Protein AF-A0A529LPI3-F1 (afdb_monomer_lite)

Sequence (67 aa):
LAIEPKLLDPDFEQRMKDQLDRLRRRYGVHIPGRSRAEAAEKAKARGITTSRSVVQRISEFAERYSA

Foldseek 3Di:
DDDDVCVVPVCVVVVVVVVVCCCCPVVVDDDPPPVVVVVVVVCVVPNDDDDPVVVVVVVVVCVVPVD

pLDDT: mean 94.03, std 5.35, range [59.78, 98.06]

Radius of gyration: 20.27 Å; chains: 1; bounding box: 41×25×52 Å

Structure (mmCIF, N/CA/C/O backbone):
data_AF-A0A529LPI3-F1
#
_entry.id   AF-A0A529LPI3-F1
#
loop_
_atom_site.group_PDB
_atom_site.id
_atom_site.type_symbol
_atom_site.label_atom_id
_atom_site.label_alt_id
_atom_site.label_comp_id
_atom_site.label_asym_id
_atom_site.label_entity_id
_atom_site.label_seq_id
_atom_site.pdbx_PDB_ins_code
_atom_site.Cartn_x
_atom_site.Cartn_y
_atom_site.Cartn_z
_atom_site.occupancy
_atom_site.B_iso_or_equiv
_atom_site.auth_seq_id
_atom_site.auth_comp_id
_atom_site.auth_asym_id
_atom_site.auth_atom_id
_atom_site.pdbx_PD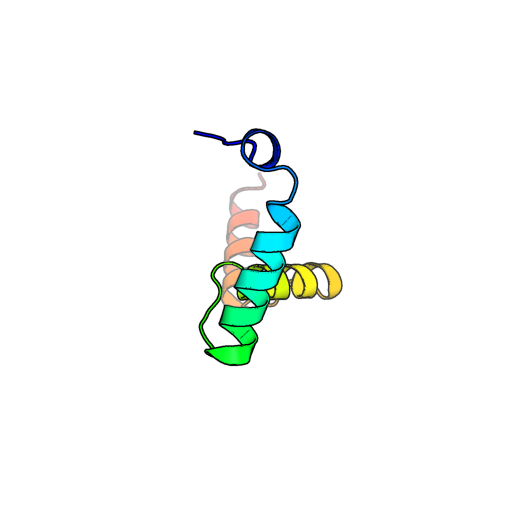B_model_num
ATOM 1 N N . LEU A 1 1 ? 19.574 -2.309 5.721 1.00 83.75 1 LEU A N 1
ATOM 2 C CA . LEU A 1 1 ? 20.204 -2.070 4.405 1.00 83.75 1 LEU A CA 1
ATOM 3 C C . LEU A 1 1 ? 19.240 -1.242 3.571 1.00 83.75 1 LEU A C 1
ATOM 5 O O . LEU A 1 1 ? 18.079 -1.621 3.489 1.00 83.75 1 LEU A O 1
ATOM 9 N N . ALA A 1 2 ? 19.697 -0.130 3.006 1.00 93.88 2 ALA A N 1
ATOM 10 C CA . ALA A 1 2 ? 18.953 0.654 2.025 1.00 93.88 2 ALA A CA 1
ATOM 11 C C . ALA A 1 2 ? 19.780 0.692 0.736 1.00 93.88 2 ALA A C 1
ATOM 13 O O . ALA A 1 2 ? 21.007 0.731 0.806 1.00 93.88 2 ALA A O 1
ATOM 14 N N . ILE A 1 3 ? 19.117 0.621 -0.415 1.00 94.38 3 ILE A N 1
ATOM 15 C CA . ILE A 1 3 ? 19.755 0.611 -1.733 1.00 94.38 3 ILE A CA 1
ATOM 16 C C . ILE A 1 3 ? 19.105 1.725 -2.541 1.00 94.38 3 ILE A C 1
ATOM 18 O O . ILE A 1 3 ? 17.879 1.775 -2.594 1.00 94.38 3 ILE A O 1
ATOM 22 N N . GLU A 1 4 ? 19.917 2.581 -3.158 1.00 96.00 4 GLU A N 1
ATOM 23 C CA . GLU A 1 4 ? 19.472 3.540 -4.169 1.00 96.00 4 GLU A CA 1
ATOM 24 C C . GLU A 1 4 ? 19.565 2.866 -5.549 1.00 96.00 4 GLU A C 1
ATOM 26 O O . GLU A 1 4 ? 20.671 2.723 -6.081 1.00 96.00 4 GLU A O 1
ATOM 31 N N . PRO A 1 5 ? 18.449 2.394 -6.138 1.00 95.69 5 PRO A N 1
ATOM 32 C CA . PRO A 1 5 ? 18.501 1.576 -7.347 1.00 95.69 5 PRO A CA 1
ATOM 33 C C . PRO A 1 5 ? 19.017 2.344 -8.563 1.00 95.69 5 PRO A C 1
ATOM 35 O O . PRO A 1 5 ? 19.630 1.743 -9.443 1.00 95.69 5 PRO A O 1
ATOM 38 N N . LYS A 1 6 ? 18.829 3.670 -8.596 1.00 95.62 6 LYS A N 1
ATOM 39 C CA . LYS A 1 6 ? 19.251 4.512 -9.724 1.00 95.62 6 LYS A CA 1
ATOM 40 C C . LYS A 1 6 ? 20.768 4.634 -9.854 1.00 95.62 6 LYS A C 1
ATOM 42 O O . LYS A 1 6 ? 21.250 4.943 -10.936 1.00 95.62 6 LYS A O 1
ATOM 47 N N . LEU A 1 7 ? 21.520 4.350 -8.784 1.00 96.62 7 LEU A N 1
ATOM 48 C CA . LEU A 1 7 ? 22.985 4.264 -8.844 1.00 96.62 7 LEU A CA 1
ATOM 49 C C . LEU A 1 7 ? 23.474 2.986 -9.538 1.00 96.62 7 LEU A C 1
ATOM 51 O O . LEU A 1 7 ? 24.597 2.958 -10.030 1.00 96.62 7 LEU A O 1
ATOM 55 N N . LEU A 1 8 ? 22.655 1.931 -9.558 1.00 95.50 8 LEU A N 1
ATOM 56 C CA . LEU A 1 8 ? 22.965 0.674 -10.244 1.00 95.50 8 LEU A CA 1
ATOM 57 C C . LEU A 1 8 ? 22.427 0.680 -11.671 1.00 95.50 8 LEU A C 1
ATOM 59 O O . LEU A 1 8 ? 23.047 0.121 -12.570 1.00 95.50 8 LEU A O 1
ATOM 63 N N . ASP A 1 9 ? 21.258 1.289 -11.861 1.00 96.44 9 ASP A N 1
ATOM 64 C CA . ASP A 1 9 ? 20.623 1.382 -13.159 1.00 96.44 9 ASP A CA 1
ATOM 65 C C . ASP A 1 9 ? 19.661 2.587 -13.239 1.00 96.44 9 ASP A C 1
ATOM 67 O O . ASP A 1 9 ? 18.627 2.585 -12.557 1.00 96.44 9 ASP A O 1
ATOM 71 N N . PRO A 1 10 ? 19.949 3.596 -14.085 1.00 96.94 10 PRO A N 1
ATOM 72 C CA . PRO A 1 10 ? 19.126 4.801 -14.216 1.00 96.94 10 PRO A CA 1
ATOM 73 C C . PRO A 1 10 ? 17.666 4.530 -14.602 1.00 96.94 10 PRO A C 1
ATOM 75 O O . PRO A 1 10 ? 16.768 5.245 -14.156 1.00 96.94 10 PRO A O 1
ATOM 78 N N .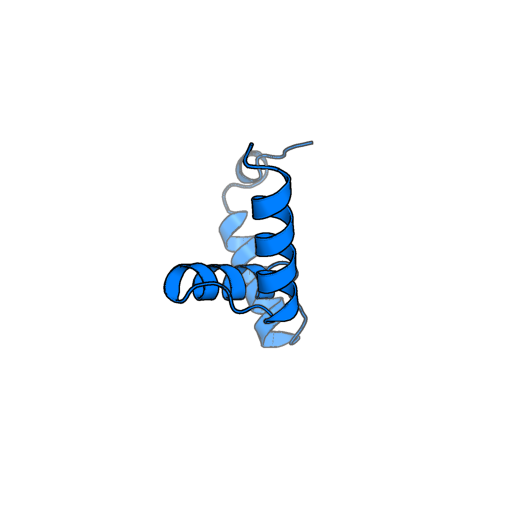 ASP A 1 11 ? 17.413 3.466 -15.369 1.00 97.62 11 ASP A N 1
ATOM 79 C CA . ASP A 1 11 ? 16.087 3.130 -15.900 1.00 97.62 11 ASP A CA 1
ATOM 80 C C . ASP A 1 11 ? 15.314 2.152 -14.997 1.00 97.62 11 ASP A C 1
ATOM 82 O O . ASP A 1 11 ? 14.281 1.594 -15.390 1.00 97.62 11 ASP A O 1
ATOM 86 N N . PHE A 1 12 ? 15.806 1.910 -13.775 1.00 97.31 12 PHE A N 1
ATOM 87 C CA . PHE A 1 12 ? 15.261 0.907 -12.858 1.00 97.31 12 PHE A CA 1
ATOM 88 C C . PHE A 1 12 ? 13.752 1.038 -12.639 1.00 97.31 12 PHE A C 1
ATOM 90 O O . PHE A 1 12 ? 13.032 0.041 -12.704 1.00 97.31 12 PHE A O 1
ATOM 97 N N . GLU A 1 13 ? 13.256 2.253 -12.400 1.00 96.19 13 GLU A N 1
ATOM 98 C CA . GLU A 1 13 ? 11.832 2.489 -12.134 1.00 96.19 13 GLU A CA 1
ATOM 99 C C . GLU A 1 13 ? 10.956 2.110 -13.331 1.00 96.19 13 GLU A C 1
ATOM 101 O O . GLU A 1 13 ? 9.913 1.472 -13.156 1.00 96.19 13 GLU A O 1
ATOM 106 N N . GLN A 1 14 ? 11.399 2.440 -14.547 1.00 97.25 14 GLN A N 1
ATOM 107 C CA . GLN A 1 14 ? 10.673 2.111 -15.769 1.00 97.25 14 GLN A CA 1
ATOM 108 C C . GLN A 1 14 ? 10.664 0.596 -16.005 1.00 97.25 14 GLN A C 1
ATOM 110 O O . GLN A 1 14 ? 9.596 0.010 -16.185 1.00 97.25 14 GLN A O 1
ATOM 115 N N . ARG A 1 15 ? 11.816 -0.079 -15.887 1.00 97.19 15 ARG A N 1
ATOM 116 C CA . ARG A 1 15 ? 11.861 -1.548 -16.013 1.00 97.19 15 ARG A CA 1
ATOM 117 C C . ARG A 1 15 ? 11.035 -2.256 -14.946 1.00 97.19 15 ARG A C 1
ATOM 119 O O . ARG A 1 15 ? 10.383 -3.257 -15.240 1.00 97.19 15 ARG A O 1
ATOM 126 N N . MET A 1 16 ? 11.048 -1.750 -13.712 1.00 95.50 16 MET A N 1
ATOM 127 C CA . MET A 1 16 ? 10.224 -2.286 -12.630 1.00 95.50 16 MET A CA 1
ATOM 128 C C . MET A 1 16 ? 8.739 -2.156 -12.971 1.00 95.50 16 MET A C 1
ATOM 130 O O . MET A 1 16 ? 7.992 -3.126 -12.842 1.00 95.50 16 MET A O 1
ATOM 134 N N . LYS A 1 17 ? 8.312 -0.988 -13.464 1.00 94.88 17 LYS A N 1
ATOM 135 C CA . LYS A 1 17 ? 6.939 -0.764 -13.922 1.00 94.88 17 LYS A CA 1
ATOM 136 C C . LYS A 1 17 ? 6.535 -1.762 -15.006 1.00 94.88 17 LYS A C 1
ATOM 138 O O . LYS A 1 17 ? 5.519 -2.436 -14.842 1.00 94.88 17 LYS A O 1
ATOM 143 N N . ASP A 1 18 ? 7.348 -1.914 -16.048 1.00 96.62 18 ASP A N 1
ATOM 144 C CA . ASP A 1 18 ? 7.055 -2.816 -17.168 1.00 96.62 18 ASP A CA 1
ATOM 145 C C . ASP A 1 18 ? 6.969 -4.278 -16.716 1.00 96.62 18 ASP A C 1
ATOM 147 O O . ASP A 1 18 ? 6.077 -5.028 -17.127 1.00 96.62 18 ASP A O 1
ATOM 151 N N . GLN A 1 19 ? 7.855 -4.684 -15.805 1.00 94.75 19 GLN A N 1
ATOM 152 C CA . GLN A 1 19 ? 7.842 -6.021 -15.223 1.00 94.75 19 GLN A CA 1
ATOM 153 C C . GLN A 1 19 ? 6.582 -6.267 -14.384 1.00 94.75 19 GLN A C 1
ATOM 155 O O . GLN A 1 19 ? 5.947 -7.318 -14.523 1.00 94.75 19 GLN A O 1
ATOM 160 N N . LEU A 1 20 ? 6.194 -5.316 -13.531 1.00 94.31 20 LEU A N 1
ATOM 161 C CA . LEU A 1 20 ? 4.977 -5.415 -12.721 1.00 94.31 20 LEU A CA 1
ATOM 162 C C . LEU A 1 20 ? 3.721 -5.4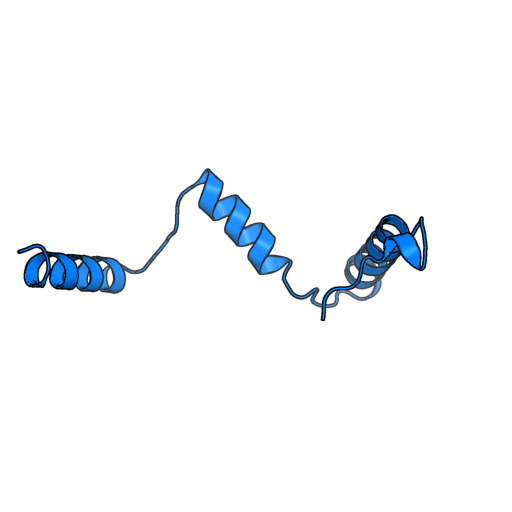51 -13.599 1.00 94.31 20 LEU A C 1
ATOM 164 O O . LEU A 1 20 ? 2.821 -6.260 -13.352 1.00 94.31 20 LEU A O 1
ATOM 168 N N . ASP A 1 21 ? 3.672 -4.630 -14.651 1.00 93.25 21 ASP A N 1
ATOM 169 C CA . ASP A 1 21 ? 2.589 -4.642 -15.634 1.00 93.25 21 ASP A CA 1
ATOM 170 C C . ASP A 1 21 ? 2.502 -5.996 -16.350 1.00 93.25 21 ASP A C 1
ATOM 172 O O . ASP A 1 21 ? 1.408 -6.555 -16.480 1.00 93.25 21 ASP A O 1
ATOM 176 N N . ARG A 1 22 ? 3.641 -6.581 -16.742 1.00 95.00 22 ARG A N 1
ATOM 177 C CA . ARG A 1 22 ? 3.693 -7.911 -17.364 1.00 95.00 22 ARG A CA 1
ATOM 178 C C . ARG A 1 22 ? 3.187 -9.004 -16.426 1.00 95.00 22 ARG A C 1
ATOM 180 O O . ARG A 1 22 ? 2.348 -9.806 -16.833 1.00 95.00 22 ARG A O 1
ATOM 187 N N . LEU A 1 23 ? 3.667 -9.031 -15.183 1.00 93.88 23 LEU A N 1
ATOM 188 C CA . LEU A 1 23 ? 3.243 -9.997 -14.161 1.00 93.88 23 LEU A CA 1
ATOM 189 C C . LEU A 1 23 ? 1.735 -9.931 -13.921 1.00 93.88 23 LEU A C 1
ATOM 191 O O . LEU A 1 23 ? 1.046 -10.950 -13.971 1.00 93.88 23 LEU A O 1
ATOM 195 N N . ARG A 1 24 ? 1.208 -8.717 -13.760 1.00 89.06 24 ARG A N 1
ATOM 196 C CA . ARG A 1 24 ? -0.220 -8.487 -13.555 1.00 89.06 24 ARG A CA 1
ATOM 197 C C . ARG A 1 24 ? -1.054 -8.914 -14.762 1.00 89.06 24 ARG A C 1
ATOM 199 O O . ARG A 1 24 ? -2.044 -9.614 -14.590 1.00 89.06 24 ARG A O 1
ATOM 206 N N . ARG A 1 25 ? -0.727 -8.422 -15.960 1.00 91.12 25 ARG A N 1
ATOM 207 C CA . ARG A 1 25 ? -1.622 -8.520 -17.128 1.00 91.12 25 ARG A CA 1
ATOM 208 C C . ARG A 1 25 ? -1.511 -9.855 -17.845 1.00 91.12 25 ARG A C 1
ATOM 210 O O . ARG A 1 25 ? -2.522 -10.375 -18.295 1.00 91.12 25 ARG A O 1
ATOM 217 N N . ARG A 1 26 ? -0.295 -10.391 -17.969 1.00 91.44 26 ARG A N 1
ATOM 218 C CA . ARG A 1 26 ? -0.046 -11.620 -18.732 1.00 91.44 26 ARG A CA 1
ATOM 219 C C . ARG A 1 26 ? -0.197 -12.873 -17.884 1.00 91.44 26 ARG A C 1
ATOM 221 O O . ARG A 1 26 ? -0.675 -13.879 -18.388 1.00 91.44 26 ARG A O 1
ATOM 228 N N . TYR A 1 27 ? 0.224 -12.812 -16.623 1.00 90.12 27 TYR A N 1
ATOM 229 C CA . TYR A 1 27 ? 0.254 -13.984 -15.748 1.00 90.12 27 TYR A CA 1
ATOM 230 C C . TYR A 1 27 ? -0.807 -13.945 -14.645 1.00 90.12 27 TYR A C 1
ATOM 232 O O . TYR A 1 27 ? -1.017 -14.953 -13.981 1.00 90.12 27 TYR A O 1
ATOM 240 N N . GLY A 1 28 ? -1.479 -12.806 -14.438 1.00 90.31 28 GLY A N 1
ATOM 241 C CA . GLY A 1 28 ? -2.561 -12.689 -13.458 1.00 90.31 28 GLY A CA 1
ATOM 242 C C . GLY A 1 28 ? -2.116 -12.875 -12.005 1.00 90.31 28 GLY A C 1
ATOM 243 O O . GLY A 1 28 ? -2.948 -13.172 -11.152 1.00 90.31 28 GLY A O 1
ATOM 244 N N . VAL A 1 29 ? -0.820 -12.733 -11.707 1.00 92.88 29 VAL A N 1
ATOM 245 C CA . VAL A 1 29 ? -0.286 -13.029 -10.370 1.00 92.88 29 VAL A CA 1
ATOM 246 C C . VAL A 1 29 ? -0.539 -11.894 -9.378 1.00 92.88 29 VAL A C 1
ATOM 248 O O . VAL A 1 29 ? -0.653 -10.718 -9.740 1.00 92.88 29 VAL A O 1
ATOM 251 N N . HIS A 1 30 ? -0.584 -12.249 -8.095 1.00 90.75 30 HIS A N 1
ATOM 252 C CA . HIS A 1 30 ? -0.647 -11.281 -7.008 1.00 90.75 30 HIS A CA 1
ATOM 253 C C . HIS A 1 30 ? 0.641 -10.445 -6.934 1.00 90.75 30 HIS A C 1
ATOM 255 O O . HIS A 1 30 ? 1.741 -10.994 -6.923 1.00 90.75 30 HIS A O 1
ATOM 261 N N . ILE A 1 31 ? 0.495 -9.119 -6.829 1.00 92.69 31 ILE A N 1
ATOM 262 C CA . ILE A 1 31 ? 1.602 -8.187 -6.581 1.00 92.69 31 ILE A CA 1
ATOM 263 C C . ILE A 1 31 ? 1.543 -7.736 -5.115 1.00 92.69 31 ILE A C 1
ATOM 265 O O . ILE A 1 31 ? 0.599 -7.020 -4.749 1.00 92.69 31 ILE A O 1
ATOM 269 N N . PRO A 1 32 ? 2.525 -8.120 -4.278 1.00 93.19 32 PRO A N 1
ATOM 270 C CA . PRO A 1 32 ? 2.568 -7.723 -2.877 1.00 93.19 32 PRO A CA 1
ATOM 271 C C . PRO A 1 32 ? 2.516 -6.204 -2.693 1.00 93.19 32 PRO A C 1
ATOM 273 O O . PRO A 1 32 ? 3.053 -5.439 -3.490 1.00 93.19 32 PRO A O 1
ATOM 276 N N . GLY A 1 33 ? 1.841 -5.751 -1.636 1.00 92.38 33 GLY A N 1
ATOM 277 C CA . GLY A 1 33 ? 1.720 -4.329 -1.291 1.00 92.38 33 GLY A CA 1
ATOM 278 C C . GLY A 1 33 ? 0.697 -3.545 -2.118 1.00 92.38 33 GLY A C 1
ATOM 279 O O . GLY A 1 33 ? 0.176 -2.540 -1.638 1.00 92.38 33 GLY A O 1
ATOM 280 N N . ARG A 1 34 ? 0.314 -4.026 -3.304 1.00 89.19 34 ARG A N 1
ATOM 281 C CA . ARG A 1 34 ? -0.624 -3.309 -4.172 1.00 89.19 34 ARG A CA 1
ATOM 282 C C . ARG A 1 34 ? -2.026 -3.175 -3.579 1.00 89.19 34 ARG A C 1
ATOM 284 O O . ARG A 1 34 ? -2.568 -2.076 -3.549 1.00 89.19 34 ARG A O 1
ATOM 291 N N . SER A 1 35 ? -2.609 -4.271 -3.092 1.00 89.75 35 SER A N 1
ATOM 292 C CA . SER A 1 35 ? -3.939 -4.238 -2.461 1.00 89.75 35 SER A CA 1
ATOM 293 C C . SER A 1 35 ? -3.963 -3.306 -1.248 1.00 89.75 35 SER A C 1
ATOM 295 O O . SER A 1 35 ? -4.937 -2.591 -1.029 1.00 89.75 35 SER A O 1
ATOM 297 N N . ARG A 1 36 ? -2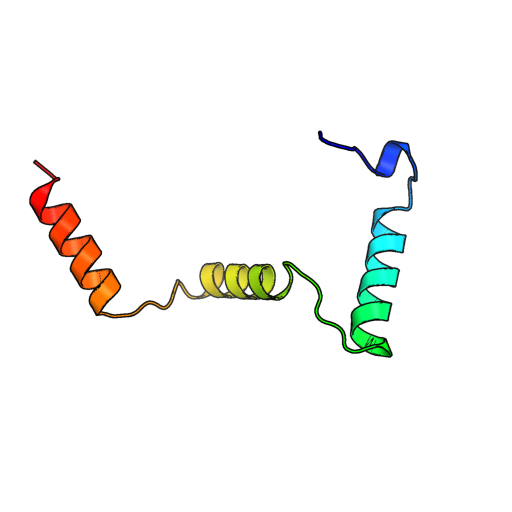.859 -3.266 -0.492 1.00 92.75 36 ARG A N 1
ATOM 298 C CA . ARG A 1 36 ? -2.680 -2.360 0.642 1.00 92.75 36 ARG A CA 1
ATOM 299 C C . ARG A 1 36 ? -2.598 -0.900 0.200 1.00 92.75 36 ARG A C 1
ATOM 301 O O . ARG A 1 36 ? -3.228 -0.068 0.839 1.00 92.75 36 ARG A O 1
ATOM 308 N N . ALA A 1 37 ? -1.875 -0.596 -0.878 1.00 92.81 37 ALA A N 1
ATOM 309 C CA . ALA A 1 37 ? -1.821 0.753 -1.442 1.00 92.81 37 ALA A CA 1
ATOM 310 C C . ALA A 1 37 ? -3.212 1.222 -1.903 1.00 92.81 37 ALA A C 1
ATOM 312 O O . ALA A 1 37 ? -3.660 2.298 -1.524 1.00 92.81 37 ALA A O 1
ATOM 313 N N . GLU A 1 38 ? -3.950 0.374 -2.627 1.00 92.56 38 GLU A N 1
ATOM 314 C CA . GLU A 1 38 ? -5.322 0.677 -3.058 1.00 92.56 38 GLU A CA 1
ATOM 315 C C . GLU A 1 38 ? -6.277 0.877 -1.863 1.00 92.56 38 GLU A C 1
ATOM 317 O O . GLU A 1 38 ? -7.125 1.771 -1.882 1.00 92.56 38 GLU A O 1
ATOM 322 N N . ALA A 1 39 ? -6.144 0.071 -0.804 1.00 93.69 39 ALA A N 1
ATOM 323 C CA . ALA A 1 39 ? -6.923 0.227 0.423 1.00 93.69 39 ALA A CA 1
ATOM 324 C C . ALA A 1 39 ? -6.564 1.514 1.186 1.00 93.69 39 ALA A C 1
ATOM 326 O O . ALA A 1 39 ? -7.463 2.172 1.708 1.00 93.69 39 ALA A O 1
ATOM 327 N N . ALA A 1 40 ? -5.284 1.895 1.221 1.00 95.06 40 ALA A N 1
ATOM 328 C CA . ALA A 1 40 ? -4.822 3.128 1.855 1.00 95.06 40 ALA A CA 1
ATOM 329 C C . ALA A 1 40 ? -5.377 4.373 1.147 1.00 95.06 40 ALA A C 1
ATOM 331 O O . ALA A 1 40 ? -5.896 5.265 1.814 1.00 95.06 40 ALA A O 1
ATOM 332 N N . GLU A 1 41 ? -5.364 4.399 -0.189 1.00 95.69 41 GLU A N 1
ATOM 333 C CA . GLU A 1 41 ? -5.964 5.495 -0.963 1.00 95.69 41 GLU A CA 1
ATOM 334 C C . GLU A 1 41 ? -7.474 5.610 -0.716 1.00 95.69 41 GLU A C 1
ATOM 336 O O . GLU A 1 41 ? -7.999 6.700 -0.480 1.00 95.69 41 GLU A O 1
ATOM 341 N N . LYS A 1 42 ? -8.189 4.477 -0.679 1.00 95.81 42 LYS A N 1
ATOM 342 C CA . LYS A 1 42 ? -9.619 4.462 -0.331 1.00 95.81 42 LYS A CA 1
ATOM 343 C C . LYS A 1 42 ? -9.867 4.968 1.089 1.00 95.81 42 LYS A C 1
ATOM 345 O O . LYS A 1 42 ? -10.787 5.758 1.286 1.00 95.81 42 LYS A O 1
ATOM 350 N N . ALA A 1 43 ? -9.055 4.539 2.054 1.00 96.38 43 ALA A N 1
ATOM 351 C CA . ALA A 1 43 ? -9.166 4.965 3.445 1.00 96.38 43 ALA A CA 1
ATOM 352 C C . ALA A 1 43 ? -8.890 6.464 3.612 1.00 96.38 43 ALA A C 1
ATOM 354 O O . ALA A 1 43 ? -9.593 7.138 4.359 1.00 96.38 43 ALA A O 1
ATOM 355 N N . LYS A 1 44 ? -7.918 7.009 2.872 1.00 96.44 44 LYS A N 1
ATOM 356 C CA . LYS A 1 44 ? -7.631 8.447 2.849 1.00 96.44 44 LYS A CA 1
ATOM 357 C C . LYS A 1 44 ? -8.816 9.254 2.317 1.00 96.44 44 LYS A C 1
ATOM 359 O O . LYS A 1 44 ? -9.134 10.301 2.866 1.00 96.44 44 LYS A O 1
ATOM 364 N N . ALA A 1 45 ? -9.477 8.761 1.271 1.00 96.56 45 ALA A N 1
ATOM 365 C CA . ALA A 1 45 ? -10.602 9.454 0.650 1.00 96.56 45 ALA A CA 1
ATOM 366 C C . ALA A 1 45 ? -11.931 9.311 1.417 1.00 96.56 45 ALA A C 1
ATOM 368 O O . ALA A 1 45 ? -12.788 10.182 1.305 1.00 96.56 45 ALA A O 1
ATOM 369 N N . ARG A 1 46 ? -12.146 8.198 2.132 1.00 96.25 46 ARG A N 1
ATOM 370 C CA . ARG A 1 46 ? -13.474 7.819 2.667 1.00 96.25 46 ARG A CA 1
ATOM 371 C C . ARG A 1 46 ? -13.490 7.478 4.158 1.00 96.25 46 ARG A C 1
ATOM 373 O O . ARG A 1 46 ? -14.541 7.130 4.685 1.00 96.25 46 ARG A O 1
ATOM 380 N N . GLY A 1 47 ? -12.348 7.558 4.832 1.00 95.50 47 GLY A N 1
ATOM 381 C CA . GLY A 1 47 ? -12.180 7.055 6.191 1.00 95.50 47 GLY A CA 1
ATOM 382 C C . GLY A 1 47 ? -11.998 5.534 6.246 1.00 95.50 47 GLY A C 1
ATOM 383 O O . GLY A 1 47 ? -12.057 4.825 5.240 1.00 95.50 47 GLY A O 1
ATOM 384 N N . ILE A 1 48 ? -11.741 5.025 7.451 1.00 95.56 48 ILE A N 1
ATOM 385 C CA . ILE A 1 48 ? -11.497 3.601 7.707 1.00 95.56 48 ILE A CA 1
ATOM 386 C C . ILE A 1 48 ? -12.792 2.949 8.188 1.00 95.56 48 ILE A C 1
ATOM 388 O O . ILE A 1 48 ? -13.382 3.377 9.178 1.00 95.56 48 ILE A O 1
ATOM 392 N N . THR A 1 49 ? -13.212 1.870 7.527 1.00 94.56 49 THR A N 1
ATOM 393 C CA . THR A 1 49 ? -14.287 1.011 8.032 1.00 94.56 49 THR A CA 1
ATOM 394 C C . THR A 1 49 ? -13.725 0.040 9.064 1.00 94.56 49 THR A C 1
ATOM 396 O O . THR A 1 49 ? -12.754 -0.667 8.799 1.00 94.56 49 THR A O 1
ATOM 399 N N . THR A 1 50 ? -14.351 -0.023 10.235 1.00 95.31 50 THR A N 1
ATOM 400 C CA . THR A 1 50 ? -14.005 -0.980 11.287 1.00 95.31 50 THR A CA 1
ATOM 401 C C . THR A 1 50 ? -15.264 -1.513 11.965 1.00 95.31 50 THR A C 1
ATOM 403 O O . THR A 1 50 ? -16.355 -0.966 11.802 1.00 95.31 50 THR A O 1
ATOM 406 N N . SER A 1 51 ? -15.122 -2.604 12.713 1.00 97.88 51 SER A N 1
ATOM 407 C CA . SER A 1 51 ? -16.228 -3.185 13.473 1.00 97.88 51 SER A CA 1
ATOM 408 C C . SER A 1 51 ? -16.606 -2.311 14.673 1.00 97.88 51 SER A C 1
ATOM 410 O O . SER A 1 51 ? -15.752 -1.673 15.294 1.00 97.88 51 SER A O 1
ATOM 412 N N . ARG A 1 52 ? -17.891 -2.329 15.047 1.00 97.56 52 ARG A N 1
ATOM 413 C CA . ARG A 1 52 ? -18.391 -1.586 16.214 1.00 97.56 52 ARG A CA 1
ATOM 414 C C . ARG A 1 52 ? -17.686 -1.992 17.511 1.00 97.56 52 ARG A C 1
ATOM 416 O O . ARG A 1 52 ? -17.405 -1.131 18.335 1.00 97.56 52 ARG A O 1
ATOM 423 N N . SER A 1 53 ? -17.353 -3.274 17.662 1.00 98.06 53 SER A N 1
ATOM 424 C CA . SER A 1 53 ? -16.633 -3.784 18.835 1.00 98.06 53 SER A CA 1
ATOM 425 C C . SER A 1 53 ? -15.225 -3.197 18.961 1.00 98.06 53 SER A C 1
ATOM 427 O O . SER A 1 53 ? -14.772 -2.932 20.071 1.00 98.06 53 SER A O 1
ATOM 429 N N . VAL A 1 54 ? -14.539 -2.934 17.843 1.00 97.94 54 VAL A N 1
ATOM 430 C CA . VAL A 1 54 ? -13.231 -2.262 17.858 1.00 97.94 54 VAL A CA 1
ATOM 431 C C . VAL A 1 54 ? -13.367 -0.816 18.322 1.00 97.94 54 VAL A C 1
ATOM 433 O O . VAL A 1 54 ? -12.584 -0.397 19.169 1.00 97.94 54 VAL A O 1
ATOM 436 N N . VAL A 1 55 ? -14.365 -0.077 17.820 1.00 97.69 55 VAL A N 1
ATOM 437 C CA . VAL A 1 55 ? -14.630 1.303 18.269 1.00 97.69 55 VAL A CA 1
ATOM 438 C C . VAL A 1 55 ? -14.921 1.327 19.766 1.00 97.69 55 VAL A C 1
ATOM 440 O O . VAL A 1 55 ? -14.266 2.060 20.494 1.00 97.69 55 VAL A O 1
ATOM 443 N N . GLN A 1 56 ? -15.828 0.464 20.231 1.00 98.00 56 GLN A N 1
ATOM 444 C CA . GLN A 1 56 ? -16.187 0.366 21.643 1.00 98.00 56 GLN A CA 1
ATOM 445 C C . GLN A 1 56 ? -14.965 0.095 22.529 1.00 98.00 56 GLN A C 1
ATOM 447 O O . GLN A 1 56 ? -14.743 0.805 23.504 1.00 98.00 56 GLN A O 1
ATOM 452 N N . ARG A 1 57 ? -14.126 -0.877 22.155 1.00 97.94 57 ARG A N 1
ATOM 453 C CA . ARG A 1 57 ? -12.924 -1.216 22.926 1.00 97.94 57 ARG A CA 1
ATOM 454 C C . ARG A 1 57 ? -11.916 -0.063 22.984 1.00 97.94 57 ARG A C 1
ATOM 456 O O . ARG A 1 57 ? -11.239 0.092 23.995 1.00 97.94 57 ARG A O 1
ATOM 463 N N . ILE A 1 58 ? -11.796 0.728 21.914 1.00 96.75 58 ILE A N 1
ATOM 464 C CA . ILE A 1 58 ? -10.942 1.927 21.894 1.00 96.75 58 ILE A CA 1
ATOM 465 C C . ILE A 1 58 ? -11.518 3.008 22.818 1.00 96.75 58 ILE A C 1
ATOM 467 O O . ILE A 1 58 ? -10.765 3.598 23.588 1.00 96.75 58 ILE A O 1
ATOM 471 N N . SER A 1 59 ? -12.834 3.240 22.777 1.00 97.00 59 SER A N 1
ATOM 472 C CA . SER A 1 59 ? -13.514 4.216 23.637 1.00 97.00 59 SER A CA 1
ATOM 473 C C . SER A 1 59 ? -13.387 3.869 25.122 1.00 97.00 59 SER A C 1
ATOM 475 O O . SER A 1 59 ? -12.940 4.705 25.899 1.00 97.00 59 SER A O 1
ATOM 477 N N . GLU A 1 60 ? -13.672 2.621 25.504 1.00 97.25 60 GLU A N 1
ATOM 478 C CA . GLU A 1 60 ? -13.538 2.151 26.891 1.00 97.25 60 GLU A CA 1
ATOM 479 C C . GLU A 1 60 ? -12.095 2.251 27.401 1.00 97.25 60 GLU A C 1
ATOM 481 O O . GLU A 1 60 ? -11.860 2.550 28.571 1.00 97.25 60 GLU A O 1
ATOM 486 N N . PHE A 1 61 ? -11.110 1.984 26.535 1.00 97.25 61 PHE A N 1
ATOM 487 C CA . PHE A 1 61 ? -9.706 2.180 26.883 1.00 97.25 61 P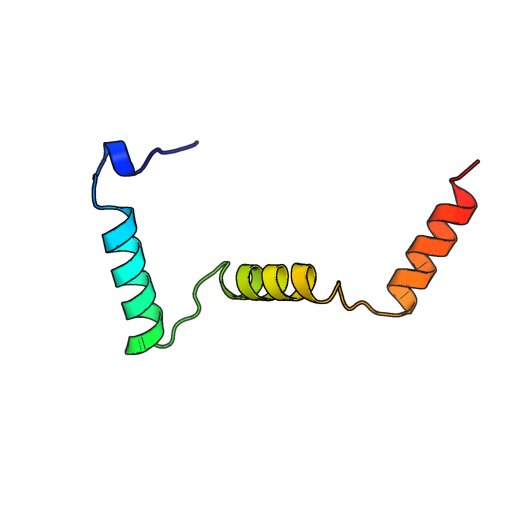HE A CA 1
ATOM 488 C C . PHE A 1 61 ? -9.414 3.663 27.135 1.00 97.25 61 PHE A C 1
ATOM 490 O O . PHE A 1 61 ? -8.844 3.999 28.167 1.00 97.25 61 PHE A O 1
ATOM 497 N N . ALA A 1 62 ? -9.835 4.554 26.236 1.00 96.81 62 ALA A N 1
ATOM 498 C CA . ALA A 1 62 ? -9.620 5.987 26.403 1.00 96.81 62 ALA A CA 1
ATOM 499 C C . ALA A 1 62 ? -10.235 6.504 27.715 1.00 96.81 62 ALA A C 1
ATOM 501 O O . ALA A 1 62 ? -9.548 7.180 28.474 1.00 96.81 62 ALA A O 1
ATO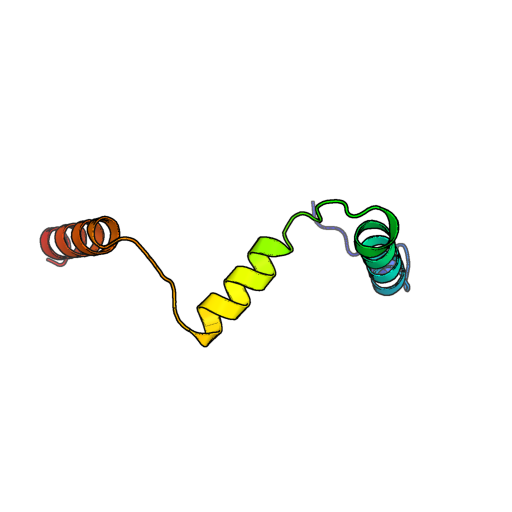M 502 N N . GLU A 1 63 ? -11.472 6.125 28.041 1.00 96.00 63 GLU A N 1
ATOM 503 C CA . GLU A 1 63 ? -12.142 6.529 29.288 1.00 96.00 63 GLU A CA 1
ATOM 504 C C . GLU A 1 63 ? -11.361 6.135 30.550 1.00 96.00 63 GLU A C 1
ATOM 506 O O . GLU A 1 63 ? -11.284 6.914 31.496 1.00 96.00 63 GLU A O 1
ATOM 511 N N . ARG A 1 64 ? -10.737 4.950 30.565 1.00 95.44 64 ARG A N 1
ATOM 512 C CA . ARG A 1 64 ? -9.969 4.462 31.727 1.00 95.44 64 ARG A CA 1
ATOM 513 C C . ARG A 1 64 ? -8.641 5.183 31.940 1.00 95.44 64 ARG A C 1
ATOM 515 O O . ARG A 1 64 ? -8.151 5.192 33.065 1.00 95.44 64 ARG A O 1
ATOM 522 N N . TYR A 1 65 ? -8.041 5.715 30.877 1.00 92.88 65 TYR A N 1
ATOM 523 C CA . TYR A 1 65 ? -6.651 6.187 30.883 1.00 92.88 65 TYR A CA 1
ATOM 524 C C . TYR A 1 65 ? -6.485 7.664 30.494 1.00 92.88 65 TYR A C 1
ATOM 526 O O . TYR A 1 65 ? -5.357 8.117 30.336 1.00 92.88 65 TYR A O 1
ATOM 534 N N . SER A 1 66 ? -7.575 8.422 30.336 1.00 79.12 66 SER A N 1
ATOM 535 C CA . SER A 1 66 ? -7.527 9.865 30.027 1.00 79.12 66 SER A CA 1
ATOM 536 C C . SER A 1 66 ? -7.494 10.767 31.276 1.00 79.12 66 SER A C 1
ATOM 538 O O . SER A 1 66 ? -7.846 11.941 31.170 1.00 79.12 66 SER A O 1
ATOM 540 N N . ALA A 1 67 ? -7.119 10.226 32.442 1.00 59.78 67 ALA A N 1
ATOM 541 C CA . ALA A 1 67 ? -6.982 10.950 33.712 1.00 59.78 67 ALA A CA 1
ATOM 542 C C . ALA A 1 67 ? -5.531 11.370 33.979 1.00 59.78 67 ALA A C 1
ATOM 544 O O . ALA A 1 67 ? -4.625 10.553 33.694 1.00 59.78 67 ALA A O 1
#

Secondary structure (DSSP, 8-state):
----GGGT-TTHHHHHHHHHHHHHHHH----TTHHHHHHHHHHHHH-----HHHHHHHHHHHHHH--